Protein 5LY5 (pdb70)

InterPro domains:
  IPR040827 Arcadin 1 [PF18653] (3-112)

Nearest PDB structures (foldseek):
  5ly5-assembly1_A-2  TM=1.013E+00  e=2.912E-12  Pyrobaculum calidifontis
  3tqy-assembly1_D  TM=4.971E-01  e=1.409E-02  Coxiella burnetii
  5odn-assembly1_D  TM=4.878E-01  e=2.973E-02  Salinibacter ruber DSM 13855
  8gw5-assembly1_A-2  TM=5.366E-01  e=6.273E-02  Staphylococcus aureus subsp. aureus ED98
  6cqk-assembly2_B  TM=5.294E-01  e=7.362E-02  Saccharomyces cerevisiae

Sequence (77 aa):
SHMSLIRGVVVSKQLVYDPTGTKYVKIDVVEEKEKITVPRITLWLTEEEEEVFGDIDVGDVIEINIENGAITIKPES

B-factor: mean 55.34, std 20.21, range [29.19, 140.21]

Foldseek 3Di:
DDKDKAKWFFADWDWDADPVRQIWIWTWIWGADPNDTHTDDIDTHHPVVCVVQPDDDGGFIWMWMDDVPDTDIHGDD

Structure (mmCIF, N/CA/C/O backbone):
data_5LY5
#
_entry.id   5LY5
#
_cell.length_a   84.051
_cell.length_b   84.051
_cell.length_c   61.330
_cell.angle_alpha   90.00
_cell.angle_beta   90.00
_cell.angle_gamma   120.00
#
_symmetry.space_group_name_H-M   'P 65 2 2'
#
loop_
_entity.id
_entity.type
_entity.pdbx_description
1 polymer arcadin-1
2 water water
#
loop_
_atom_site.group_PDB
_atom_site.id
_atom_site.type_symbol
_atom_site.label_atom_id
_atom_site.label_alt_id
_atom_site.label_comp_id
_atom_site.label_asym_id
_atom_site.label_entity_id
_atom_site.label_seq_id
_atom_site.pdbx_PDB_ins_code
_atom_site.Cartn_x
_atom_site.Cartn_y
_atom_site.Cartn_z
_atom_site.occupancy
_atom_site.B_iso_or_equiv
_atom_site.auth_seq_id
_atom_site.auth_comp_id
_atom_site.auth_asym_id
_atom_site.auth_atom_id
_atom_site.pdbx_PDB_model_num
ATOM 1 N N . SER A 1 1 ? 77.373 38.485 61.732 1.00 62.12 -1 SER A N 1
ATOM 2 C CA . SER A 1 1 ? 76.470 37.650 60.869 1.00 87.83 -1 SER A CA 1
ATOM 3 C C . SER A 1 1 ? 75.637 38.399 59.783 1.00 84.11 -1 SER A C 1
ATOM 4 O O . SER A 1 1 ? 76.141 38.593 58.682 1.00 78.07 -1 SER A O 1
ATOM 7 N N . HIS A 1 2 ? 74.376 38.753 60.095 1.00 84.99 0 HIS A N 1
ATOM 8 C CA . HIS A 1 2 ? 73.494 39.646 59.296 1.00 79.98 0 HIS A CA 1
ATOM 9 C C . HIS A 1 2 ? 73.762 41.172 59.522 1.00 72.00 0 HIS A C 1
ATOM 10 O O . HIS A 1 2 ? 74.244 41.609 60.587 1.00 60.89 0 HIS A O 1
ATOM 17 N N . MET A 1 3 ? 73.452 41.982 58.510 1.00 69.50 1 MET A N 1
ATOM 18 C CA . MET A 1 3 ? 73.690 43.429 58.559 1.00 66.50 1 MET A CA 1
ATOM 19 C C . MET A 1 3 ? 72.761 44.149 57.582 1.00 71.26 1 MET A C 1
ATOM 20 O O . MET A 1 3 ? 72.507 43.646 56.479 1.00 58.29 1 MET A O 1
ATOM 25 N N . SER A 1 4 ? 72.207 45.292 58.026 1.00 71.19 2 SER A N 1
ATOM 26 C CA . SER A 1 4 ? 71.389 46.213 57.179 1.00 61.32 2 SER A CA 1
ATOM 27 C C . SER A 1 4 ? 71.993 47.602 57.176 1.00 54.30 2 SER A C 1
ATOM 28 O O . SER A 1 4 ? 72.473 48.091 58.205 1.00 61.88 2 SER A O 1
ATOM 31 N N . LEU A 1 5 ? 72.019 48.208 55.999 1.00 52.63 3 LEU A N 1
ATOM 32 C CA . LEU A 1 5 ? 72.633 49.523 55.765 1.00 58.32 3 LEU A CA 1
ATOM 33 C C . LEU A 1 5 ? 71.498 50.467 55.257 1.00 60.73 3 LEU A C 1
ATOM 34 O O . LEU A 1 5 ? 70.704 50.098 54.376 1.00 61.62 3 LEU A O 1
ATOM 39 N N . ILE A 1 6 ? 71.376 51.647 55.877 1.00 54.90 4 ILE A N 1
ATOM 40 C CA . ILE A 1 6 ? 70.396 52.672 55.447 1.00 46.06 4 ILE A CA 1
ATOM 41 C C . ILE A 1 6 ? 71.154 53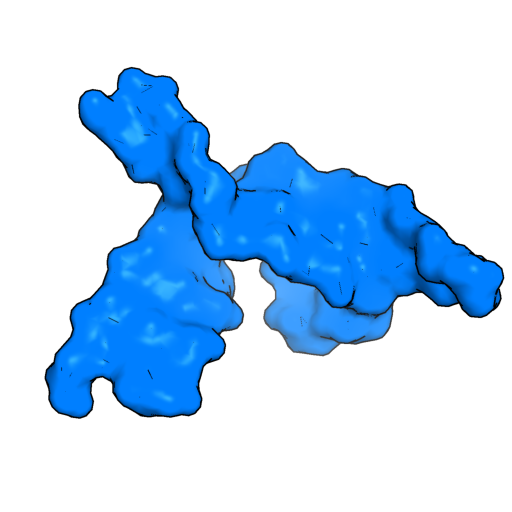.942 55.103 1.00 45.44 4 ILE A C 1
ATOM 42 O O . ILE A 1 6 ? 72.074 54.344 55.820 1.00 48.14 4 ILE A O 1
ATOM 47 N N . ARG A 1 7 ? 70.823 54.535 53.949 1.00 47.16 5 ARG A N 1
ATOM 48 C CA . ARG A 1 7 ? 71.459 55.807 53.577 1.00 51.11 5 ARG A CA 1
ATOM 49 C C . ARG A 1 7 ? 70.442 56.881 54.065 1.00 44.97 5 ARG A C 1
ATOM 50 O O . ARG A 1 7 ? 69.226 56.857 53.673 1.00 41.81 5 ARG A O 1
ATOM 58 N N . GLY A 1 8 ? 70.925 57.744 54.963 1.00 45.54 6 GLY A N 1
ATOM 59 C CA . GLY A 1 8 ? 70.079 58.800 55.513 1.00 41.66 6 GLY A CA 1
ATOM 60 C C . GLY A 1 8 ? 70.551 60.173 55.094 1.00 43.73 6 GLY A C 1
ATOM 61 O O . GLY A 1 8 ? 71.730 60.364 54.752 1.00 43.75 6 GLY A O 1
ATOM 62 N N . VAL A 1 9 ? 69.629 61.143 55.112 1.00 36.50 7 VAL A N 1
ATOM 63 C CA . VAL A 1 9 ? 69.977 62.544 54.853 1.00 36.42 7 VAL A CA 1
ATOM 64 C C . VAL A 1 9 ? 69.433 63.379 56.066 1.00 34.23 7 VAL A C 1
ATOM 65 O O . VAL A 1 9 ? 68.281 63.153 56.495 1.00 33.84 7 VAL A O 1
ATOM 69 N N . VAL A 1 10 ? 70.272 64.258 56.592 1.00 34.08 8 VAL A N 1
ATOM 70 C CA . VAL A 1 10 ? 69.878 65.240 57.646 1.00 37.62 8 VAL A CA 1
ATOM 71 C C . VAL A 1 10 ? 69.049 66.309 56.960 1.00 35.82 8 VAL A C 1
ATOM 72 O O . VAL A 1 10 ? 69.570 67.032 56.101 1.00 36.18 8 VAL A O 1
ATOM 76 N N . VAL A 1 11 ? 67.740 66.335 57.265 1.00 31.14 9 VAL A N 1
ATOM 77 C CA . VAL A 1 11 ? 66.889 67.340 56.602 1.00 33.24 9 VAL A CA 1
ATOM 78 C C . VAL A 1 11 ? 66.564 68.530 57.519 1.00 35.68 9 VAL A C 1
ATOM 79 O O . VAL A 1 11 ? 66.073 69.552 57.034 1.00 31.80 9 VAL A O 1
ATOM 83 N N . SER A 1 12 ? 66.812 68.393 58.820 1.00 31.8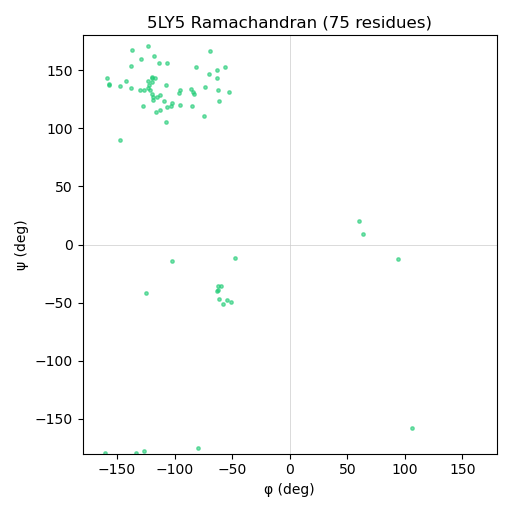3 10 SER A N 1
ATOM 84 C CA . SER A 1 12 ? 66.369 69.434 59.729 1.00 32.47 10 SER A CA 1
ATOM 85 C C . SER A 1 12 ? 67.163 69.400 61.050 1.00 31.65 10 SER A C 1
ATOM 86 O O . SER A 1 12 ? 67.489 68.310 61.541 1.00 34.83 10 SER A O 1
ATOM 89 N N . LYS A 1 13 ? 67.452 70.589 61.628 1.00 32.39 11 LYS A N 1
ATOM 90 C CA . LYS A 1 13 ? 68.022 70.666 63.018 1.00 38.61 11 LYS A CA 1
ATOM 91 C C . LYS A 1 13 ? 67.287 71.815 63.696 1.00 33.31 11 LYS A C 1
ATOM 92 O O . LYS A 1 13 ? 67.113 72.875 63.093 1.00 33.49 11 LYS A O 1
ATOM 98 N N . GLN A 1 14 ? 66.844 71.609 64.935 1.00 33.68 12 GLN A N 1
ATOM 99 C CA . GLN A 1 14 ? 66.017 72.644 65.573 1.00 39.30 12 GLN A CA 1
ATOM 100 C C . GLN A 1 14 ? 66.401 72.717 67.021 1.00 38.71 12 GLN A C 1
ATOM 101 O O . GLN A 1 14 ? 66.678 71.690 67.629 1.00 37.02 12 GLN A O 1
ATOM 107 N N . LEU A 1 15 ? 66.449 73.952 67.541 1.00 35.95 13 LEU A N 1
ATOM 108 C CA . LEU A 1 15 ? 66.876 74.153 68.930 1.00 34.71 13 LEU A CA 1
ATOM 109 C C . LEU A 1 15 ? 65.653 73.914 69.789 1.00 33.56 13 LEU A C 1
ATOM 110 O O . LEU A 1 15 ? 64.594 74.467 69.532 1.00 35.79 13 LEU A O 1
ATOM 115 N N . VAL A 1 16 ? 65.769 73.094 70.795 1.00 36.20 14 VAL A N 1
ATOM 116 C CA . VAL A 1 16 ? 64.609 72.944 71.686 1.00 39.32 14 VAL A CA 1
ATOM 117 C C . VAL A 1 16 ? 65.118 72.940 73.142 1.00 43.67 14 VAL A C 1
ATOM 118 O O . VAL A 1 16 ? 66.316 72.717 73.370 1.00 42.56 14 VAL A O 1
ATOM 122 N N . TYR A 1 17 ? 64.193 73.073 74.104 1.00 51.93 15 TYR A N 1
ATOM 123 C CA . TYR A 1 17 ? 64.507 73.147 75.577 1.00 53.64 15 TYR A CA 1
ATOM 124 C C . TYR A 1 17 ? 63.657 72.169 76.365 1.00 41.82 15 TYR A C 1
ATOM 125 O O . TYR A 1 17 ? 62.480 72.102 76.109 1.00 46.59 15 TYR A O 1
ATOM 134 N N . ASP A 1 18 ? 64.246 71.401 77.259 1.00 50.91 16 ASP A N 1
ATOM 135 C CA . ASP A 1 18 ? 63.428 70.549 78.149 1.00 61.14 16 ASP A CA 1
ATOM 136 C C . ASP A 1 18 ? 62.845 71.428 79.339 1.00 72.63 16 ASP A C 1
ATOM 137 O O . ASP A 1 18 ? 63.013 72.655 79.329 1.00 66.42 16 ASP A O 1
ATOM 142 N N . PRO A 1 19 ? 62.138 70.810 80.325 1.00 82.49 17 PRO A N 1
ATOM 143 C CA . PRO A 1 19 ? 61.738 71.633 81.489 1.00 69.49 17 PRO A CA 1
ATOM 144 C C . PRO A 1 19 ? 62.896 72.212 82.351 1.00 66.00 17 PRO A C 1
ATOM 145 O O . PRO A 1 19 ? 62.773 73.367 82.732 1.00 77.33 17 PRO A O 1
ATOM 149 N N . THR A 1 20 ? 63.991 71.471 82.628 1.00 66.00 18 THR A N 1
ATOM 150 C CA . THR A 1 20 ? 65.268 72.022 83.195 1.00 64.62 18 THR A CA 1
ATOM 151 C C . THR A 1 20 ? 65.775 73.295 82.459 1.00 78.55 18 THR A C 1
ATOM 152 O O . THR A 1 20 ? 66.735 7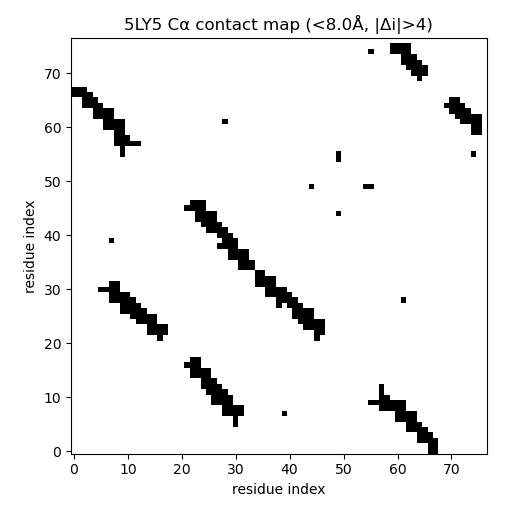3.921 82.922 1.00 86.93 18 THR A O 1
ATOM 156 N N . GLY A 1 21 ? 65.192 73.631 81.295 1.00 81.18 19 GLY A N 1
ATOM 157 C CA . GLY A 1 21 ? 65.729 74.648 80.361 1.00 64.17 19 GLY A CA 1
ATOM 158 C C . GLY A 1 21 ? 67.100 74.361 79.706 1.00 60.14 19 GLY A C 1
ATOM 159 O O . GLY A 1 21 ? 67.665 75.285 79.122 1.00 71.57 19 GLY A O 1
ATOM 160 N N . THR A 1 22 ? 67.646 73.135 79.869 1.00 55.01 20 THR A N 1
ATOM 161 C CA . THR A 1 22 ? 68.697 72.475 79.046 1.00 59.54 20 THR A CA 1
ATOM 162 C C . THR A 1 22 ? 68.327 72.476 77.511 1.00 55.66 20 THR A C 1
ATOM 163 O O . THR A 1 22 ? 67.175 72.154 77.095 1.00 51.39 20 THR A O 1
ATOM 167 N N . LYS A 1 23 ? 69.318 72.892 76.725 1.00 56.06 21 LYS A N 1
ATOM 168 C CA . LYS A 1 23 ? 69.220 73.070 75.285 1.00 56.59 21 LYS A CA 1
ATOM 169 C C . LYS A 1 23 ? 69.497 71.726 74.614 1.00 47.95 21 LYS A C 1
ATOM 170 O O . LYS A 1 23 ? 70.494 71.036 74.936 1.00 43.53 21 LYS A O 1
ATOM 176 N N . TYR A 1 24 ? 68.657 71.354 73.652 1.00 40.77 22 TYR A N 1
ATOM 177 C CA . TYR A 1 24 ? 69.090 70.229 72.765 1.00 37.05 22 TYR A CA 1
ATOM 178 C C . TYR A 1 24 ? 68.912 70.686 71.317 1.00 35.93 22 TYR A C 1
ATOM 179 O O . TYR A 1 24 ? 68.084 71.577 71.038 1.00 38.31 22 TYR A O 1
ATOM 188 N N . VAL A 1 25 ? 69.623 70.012 70.422 1.00 38.23 23 VAL A N 1
ATOM 189 C CA . VAL A 1 25 ? 69.356 70.134 69.010 1.00 38.84 23 VAL A CA 1
ATOM 190 C C . VAL A 1 25 ? 68.648 68.843 68.498 1.00 36.41 23 VAL A C 1
ATOM 191 O O . VAL A 1 25 ? 69.184 67.740 68.634 1.00 36.52 23 VAL A O 1
ATOM 195 N N . LYS A 1 26 ? 67.427 69.019 67.995 1.00 34.09 24 LYS A N 1
ATOM 196 C CA . LYS A 1 26 ? 66.622 67.961 67.457 1.00 32.95 24 LYS A CA 1
ATOM 197 C C . LYS A 1 26 ? 67.057 67.792 65.988 1.00 32.23 24 LYS A C 1
ATOM 198 O O . LYS A 1 26 ? 66.890 68.721 65.182 1.00 31.10 24 LYS A O 1
ATOM 204 N N . ILE A 1 27 ? 67.546 66.601 65.657 1.00 31.87 25 ILE A N 1
ATOM 205 C CA . ILE A 1 27 ? 68.150 66.398 64.311 1.00 32.99 25 ILE A CA 1
ATOM 206 C C . ILE A 1 27 ? 67.311 65.320 63.625 1.00 31.26 25 ILE A C 1
ATOM 207 O O . ILE A 1 27 ? 67.205 64.243 64.144 1.00 34.14 25 ILE A O 1
ATOM 212 N N . ASP A 1 28 ? 66.773 65.626 62.440 1.00 32.92 26 ASP A N 1
ATOM 213 C CA . ASP A 1 28 ? 65.877 64.683 61.785 1.00 33.88 26 ASP A CA 1
ATOM 214 C C . ASP A 1 28 ? 66.613 64.112 60.577 1.00 30.95 26 ASP A C 1
ATOM 215 O O . ASP A 1 28 ? 67.078 64.889 59.717 1.00 31.26 26 ASP A O 1
ATOM 220 N N . VAL A 1 29 ? 66.705 62.786 60.563 1.00 32.50 27 VAL A N 1
ATOM 221 C CA . VAL A 1 29 ? 67.307 62.058 59.412 1.00 32.92 27 VAL A CA 1
ATOM 222 C C . VAL A 1 29 ? 66.249 61.254 58.706 1.00 32.16 27 VAL A C 1
ATOM 223 O O . VAL A 1 29 ? 65.489 60.555 59.348 1.00 30.86 27 VAL A O 1
ATOM 227 N N . VAL A 1 30 ? 66.159 61.415 57.373 1.00 33.90 28 VAL A N 1
ATOM 228 C CA . VAL A 1 30 ? 65.152 60.722 56.579 1.00 33.89 28 VAL A CA 1
ATOM 229 C C . VAL A 1 30 ? 65.870 59.805 55.563 1.00 38.31 28 VAL A C 1
ATOM 230 O O . VAL A 1 30 ? 67.038 60.000 55.288 1.00 34.85 28 VAL A O 1
ATOM 234 N N . GLU A 1 31 ? 65.148 58.848 55.007 1.00 38.48 29 GLU A N 1
ATOM 235 C CA . GLU A 1 31 ? 65.627 58.074 53.834 1.00 40.31 29 GLU A CA 1
ATOM 236 C C . GLU A 1 31 ? 64.842 58.503 52.604 1.00 38.89 29 GLU A C 1
ATOM 237 O O . GLU A 1 31 ? 63.593 58.620 52.701 1.00 44.41 29 GLU A O 1
ATOM 243 N N . GLU A 1 32 ? 65.548 58.667 51.476 1.00 42.51 30 GLU A N 1
ATOM 244 C CA . GLU A 1 32 ? 64.901 58.861 50.114 1.00 48.36 30 GLU A CA 1
ATOM 245 C C . GLU A 1 32 ? 64.531 57.521 49.472 1.00 48.71 30 GLU A C 1
ATOM 246 O O . GLU A 1 32 ? 65.335 56.566 49.504 1.00 51.61 30 GLU A O 1
ATOM 252 N N . LYS A 1 33 ? 63.295 57.405 48.983 1.00 56.05 31 LYS A N 1
ATOM 253 C CA . LYS A 1 33 ? 62.835 56.173 48.284 1.00 72.33 31 LYS A CA 1
ATOM 254 C C . LYS A 1 33 ? 62.270 56.611 46.911 1.00 73.88 31 LYS A C 1
ATOM 255 O O . LYS A 1 33 ? 62.338 57.793 46.594 1.00 76.69 31 LYS A O 1
ATOM 261 N N . GLU A 1 34 ? 61.747 55.680 46.097 1.00 97.66 32 GLU A N 1
ATOM 262 C CA . GLU A 1 34 ? 60.605 55.987 45.154 1.00 98.12 32 GLU A CA 1
ATOM 263 C C . GLU A 1 34 ? 59.870 54.740 44.695 1.00 94.08 32 GLU A C 1
ATOM 264 O O . GLU A 1 34 ? 58.749 54.849 44.206 1.00 100.84 32 GLU A O 1
ATOM 270 N N . LYS A 1 73 ? 59.504 60.137 43.775 1.00 85.75 71 LYS A N 1
ATOM 271 C CA . LYS A 1 73 ? 60.546 60.359 44.807 1.00 101.89 71 LYS A CA 1
ATOM 272 C C . LYS A 1 73 ? 60.143 60.979 46.208 1.00 93.30 71 LYS A C 1
ATOM 273 O O . LYS A 1 73 ? 59.909 62.188 46.334 1.00 79.65 71 LYS A O 1
ATOM 279 N N . ILE A 1 74 ? 60.103 60.142 47.258 1.00 83.00 72 ILE A N 1
ATOM 280 C CA . ILE A 1 74 ? 59.756 60.607 48.631 1.00 74.11 72 ILE A CA 1
ATOM 281 C C . ILE A 1 74 ? 60.807 60.313 49.714 1.00 60.18 72 ILE A C 1
ATOM 282 O O . ILE A 1 74 ? 61.804 59.586 49.480 1.00 51.41 72 ILE A O 1
ATOM 287 N N . THR A 1 75 ? 60.572 60.907 50.890 1.00 57.30 73 THR A N 1
ATOM 288 C CA . THR A 1 75 ? 61.406 60.636 52.069 1.00 50.50 73 THR A CA 1
ATOM 289 C C . THR A 1 75 ? 60.539 60.057 53.196 1.00 47.82 73 THR A C 1
ATOM 290 O O . THR A 1 75 ? 59.365 60.426 53.318 1.00 43.47 73 THR A O 1
ATOM 294 N N . VAL A 1 76 ? 61.116 59.112 53.963 1.00 46.72 74 VAL A N 1
ATOM 295 C CA . VAL A 1 76 ? 60.495 58.629 55.181 1.00 38.42 74 VAL A CA 1
ATOM 296 C C . VAL A 1 76 ? 61.415 58.895 56.376 1.00 34.69 74 VAL A C 1
ATOM 297 O O . VAL A 1 76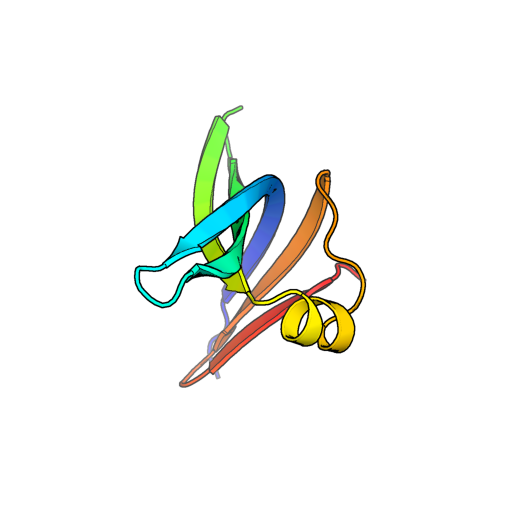 ? 62.628 58.795 56.231 1.00 36.70 74 VAL A O 1
ATOM 301 N N . PRO A 1 77 ? 60.840 59.220 57.551 1.00 34.56 75 PRO A N 1
ATOM 302 C CA . PRO A 1 77 ? 61.716 59.431 58.666 1.00 33.26 75 PRO A CA 1
ATOM 303 C C . PRO A 1 77 ? 62.486 58.139 59.038 1.00 34.29 75 PRO A C 1
ATOM 304 O O . PRO A 1 77 ? 61.911 57.064 59.013 1.00 34.64 75 PRO A O 1
ATOM 308 N N . ARG A 1 78 ? 63.751 58.233 59.445 1.00 33.28 76 ARG A N 1
ATOM 309 C CA . ARG A 1 78 ? 64.463 57.030 59.915 1.00 34.33 76 ARG A CA 1
ATOM 310 C C . ARG A 1 78 ? 65.051 57.201 61.318 1.00 32.98 76 ARG A C 1
ATOM 311 O O . ARG A 1 78 ? 65.041 56.277 62.094 1.00 37.07 76 ARG A O 1
ATOM 319 N N . ILE A 1 79 ? 65.624 58.368 61.575 1.00 33.03 77 ILE A N 1
ATOM 320 C CA . ILE A 1 79 ? 66.111 58.656 62.937 1.00 34.65 77 ILE A CA 1
ATOM 321 C C . ILE A 1 79 ? 65.998 60.108 63.279 1.00 33.22 77 ILE A C 1
ATOM 322 O O . ILE A 1 79 ? 66.254 60.977 62.427 1.00 35.49 77 ILE A O 1
ATOM 327 N N . THR A 1 80 ? 65.516 60.348 64.508 1.00 32.53 78 THR A N 1
ATOM 328 C CA . THR A 1 80 ? 65.514 61.676 65.071 1.00 37.03 78 THR A CA 1
ATOM 329 C C . THR A 1 80 ? 66.407 61.619 66.348 1.00 37.32 78 THR A C 1
ATOM 330 O O . THR A 1 80 ? 66.216 60.756 67.230 1.00 33.31 78 THR A O 1
ATOM 334 N N . LEU A 1 81 ? 67.387 62.522 66.434 1.00 32.28 79 LEU A N 1
ATOM 335 C CA . LEU A 1 81 ? 68.275 62.502 67.628 1.00 34.52 79 LEU A CA 1
ATOM 336 C C . LEU A 1 81 ? 68.081 63.811 68.361 1.00 32.06 79 LEU A C 1
ATOM 337 O O . LEU A 1 81 ? 67.928 64.803 67.728 1.00 33.43 79 LEU A O 1
ATOM 342 N N . TRP A 1 82 ? 68.118 63.784 69.687 1.00 30.51 80 TRP A N 1
ATOM 343 C CA . TRP A 1 82 ? 68.176 65.054 70.437 1.00 35.63 80 TRP A CA 1
ATOM 344 C C . TRP A 1 82 ? 69.475 65.056 71.158 1.00 33.71 80 TRP A C 1
ATOM 345 O O . TRP A 1 82 ? 69.635 64.251 72.059 1.00 34.24 80 TRP A O 1
ATOM 356 N N . LEU A 1 83 ? 70.372 65.979 70.771 1.00 34.84 81 LEU A N 1
ATOM 357 C CA . LEU A 1 83 ? 71.768 66.071 71.322 1.00 40.64 81 LEU A CA 1
ATOM 358 C C . LEU A 1 83 ? 71.999 67.444 71.903 1.00 33.68 81 LEU A C 1
ATOM 359 O O . LEU A 1 83 ? 71.499 68.467 71.383 1.00 39.41 81 LEU A O 1
ATOM 364 N N . THR A 1 84 ? 72.705 67.484 73.037 1.00 44.76 82 THR A N 1
ATOM 365 C CA . THR A 1 84 ? 73.192 68.793 73.583 1.00 51.40 82 THR A CA 1
ATOM 366 C C . THR A 1 84 ? 74.303 69.354 72.654 1.00 49.94 82 THR A C 1
ATOM 367 O O . THR A 1 84 ? 74.841 68.635 71.792 1.00 43.98 82 THR A O 1
ATOM 371 N N . GLU A 1 85 ? 74.663 70.623 72.811 1.00 64.78 83 GLU A N 1
ATOM 372 C CA . GLU A 1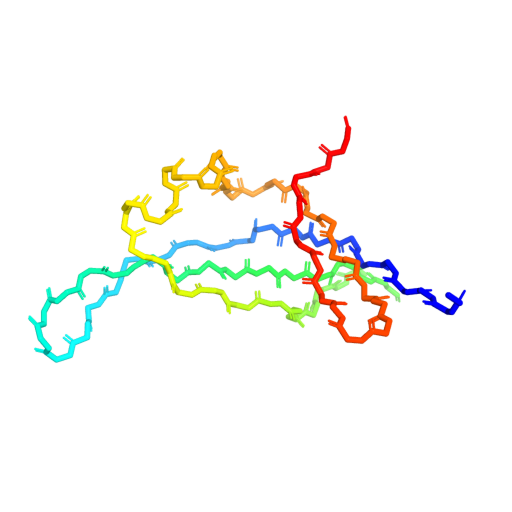 85 ? 75.702 71.212 71.926 1.00 68.94 83 GLU A CA 1
ATOM 373 C C . GLU A 1 85 ? 77.082 70.527 72.063 1.00 54.11 83 GLU A C 1
ATOM 374 O O . GLU A 1 85 ? 77.733 70.318 71.061 1.00 59.07 83 GLU A O 1
ATOM 380 N N . GLU A 1 86 ? 77.440 70.105 73.280 1.00 57.66 84 GLU A N 1
ATOM 381 C CA . GLU A 1 86 ? 78.615 69.264 73.607 1.00 61.11 84 GLU A CA 1
ATOM 382 C C . GLU A 1 86 ? 78.632 67.959 72.904 1.00 67.10 84 GLU A C 1
ATOM 383 O O . GLU A 1 86 ? 79.671 67.559 72.373 1.00 70.21 84 GLU A O 1
ATOM 389 N N . GLU A 1 87 ? 77.512 67.231 72.991 1.00 55.80 85 GLU A N 1
ATOM 390 C CA . GLU A 1 87 ? 77.452 65.901 72.422 1.00 48.45 85 GLU A CA 1
ATOM 391 C C . GLU A 1 87 ? 77.671 65.966 70.887 1.00 43.14 85 GLU A C 1
ATOM 392 O O . GLU A 1 87 ? 78.295 65.082 70.318 1.00 46.62 85 GLU A O 1
ATOM 398 N N . GLU A 1 88 ? 77.099 66.994 70.242 1.00 47.75 86 GLU A N 1
ATOM 399 C CA . GLU A 1 88 ? 77.279 67.247 68.830 1.00 50.90 86 GLU A CA 1
ATOM 400 C C . GLU A 1 88 ? 78.763 67.508 68.494 1.00 55.97 86 GLU A C 1
ATOM 401 O O . GLU A 1 88 ? 79.251 66.988 67.507 1.00 50.48 86 GLU A O 1
ATOM 407 N N . GLU A 1 89 ? 79.437 68.357 69.269 1.00 59.01 87 GLU A N 1
ATOM 408 C CA . GLU A 1 89 ? 80.898 68.575 69.133 1.00 58.81 87 GLU A CA 1
ATOM 409 C C . GLU A 1 89 ? 81.650 67.257 69.131 1.00 57.48 87 GLU A C 1
ATOM 410 O O . GLU A 1 89 ? 82.438 67.002 68.234 1.00 62.07 87 GLU A O 1
ATOM 416 N N . VAL A 1 90 ? 81.378 66.391 70.095 1.00 53.67 88 VAL A N 1
ATOM 417 C C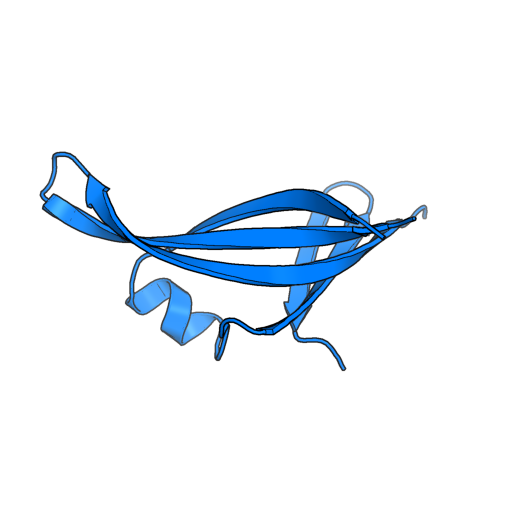A . VAL A 1 90 ? 82.017 65.073 70.129 1.00 48.16 88 VAL A CA 1
ATOM 418 C C . VAL A 1 90 ? 81.819 64.291 68.815 1.00 66.11 88 VAL A C 1
ATOM 419 O O . VAL A 1 90 ? 82.781 63.749 68.249 1.00 58.36 88 VAL A O 1
ATOM 423 N N . PHE A 1 91 ? 80.580 64.229 68.306 1.00 60.65 89 PHE A N 1
ATOM 424 C CA . PHE A 1 91 ? 80.338 63.488 67.060 1.00 54.71 89 PHE A CA 1
ATOM 425 C C . PHE A 1 91 ? 81.136 64.028 65.854 1.00 42.90 89 PHE A C 1
ATOM 426 O O . PHE A 1 91 ? 81.556 63.247 64.980 1.00 47.94 89 PHE A O 1
ATOM 434 N N . GLY A 1 92 ? 81.304 65.351 65.804 1.00 49.11 90 GLY A N 1
ATOM 435 C CA . GLY A 1 92 ? 81.797 66.036 64.610 1.00 58.31 90 GLY A CA 1
ATOM 436 C C . GLY A 1 92 ? 80.695 66.789 63.903 1.00 64.92 90 GLY A C 1
ATOM 437 O O . GLY A 1 92 ? 79.682 67.129 64.504 1.00 68.22 90 GLY A O 1
ATOM 438 N N . ASP A 1 93 ? 80.891 67.061 62.622 1.00 71.51 91 ASP A N 1
ATOM 439 C CA . ASP A 1 93 ? 79.902 67.811 61.845 1.00 79.79 91 ASP A CA 1
ATOM 440 C C . ASP A 1 93 ? 78.730 66.921 61.578 1.00 71.81 91 ASP A C 1
ATOM 441 O O . ASP A 1 93 ? 78.900 65.725 61.228 1.00 59.98 91 ASP A O 1
ATOM 446 N N . ILE A 1 94 ? 77.542 67.505 61.760 1.00 66.77 92 ILE A N 1
ATOM 447 C CA . ILE A 1 94 ? 76.301 66.841 61.336 1.00 59.43 92 ILE A CA 1
ATOM 448 C C . ILE A 1 94 ? 75.398 67.987 60.933 1.00 62.20 92 ILE A C 1
ATOM 449 O O . ILE A 1 94 ? 74.723 68.554 61.749 1.00 73.20 92 ILE A O 1
ATOM 454 N N . ASP A 1 95 ? 75.489 68.338 59.649 1.00 48.76 93 ASP A N 1
ATOM 455 C CA . ASP A 1 95 ? 74.903 69.485 59.064 1.00 45.89 93 ASP A CA 1
ATOM 456 C C . ASP A 1 95 ? 73.681 69.021 58.204 1.00 44.33 93 ASP A C 1
ATOM 457 O O . ASP A 1 95 ? 73.641 67.890 57.686 1.00 37.41 93 ASP A O 1
ATOM 462 N N . VAL A 1 96 ? 72.730 69.954 57.991 1.00 40.98 94 VAL A N 1
ATOM 463 C CA . VAL A 1 96 ? 71.626 69.761 57.087 1.00 45.57 94 VAL A CA 1
ATOM 464 C C . VAL A 1 96 ? 72.185 69.586 55.708 1.00 39.71 94 VAL A C 1
ATOM 465 O O . VAL A 1 96 ? 73.022 70.367 55.309 1.00 39.76 94 VAL A O 1
ATOM 469 N N . GLY A 1 97 ? 71.675 68.567 55.013 1.00 39.55 95 GLY A N 1
ATOM 470 C CA . GLY A 1 97 ? 72.134 68.120 53.692 1.00 40.73 95 GLY A CA 1
ATOM 471 C C . GLY A 1 97 ? 73.167 66.993 53.756 1.00 43.03 95 GLY A C 1
ATOM 472 O O . GLY A 1 97 ? 73.416 66.350 52.739 1.00 45.28 95 GLY A O 1
ATOM 473 N N . ASP A 1 98 ? 73.745 66.702 54.935 1.00 44.64 96 ASP A N 1
ATOM 474 C CA . ASP A 1 98 ? 74.770 65.629 55.054 1.00 44.42 96 ASP A CA 1
ATOM 475 C C . ASP A 1 98 ? 74.157 64.242 54.871 1.00 55.86 96 ASP A C 1
ATOM 476 O O . ASP A 1 98 ? 72.988 64.002 55.281 1.00 42.38 96 ASP A O 1
ATOM 481 N N . VAL A 1 99 ? 74.948 63.326 54.282 1.00 46.45 97 VAL A N 1
ATOM 482 C CA . VAL A 1 99 ? 74.513 61.953 54.061 1.00 45.29 97 VAL A CA 1
ATOM 483 C C . VAL A 1 99 ? 75.021 61.143 55.234 1.00 42.75 97 VAL A C 1
ATOM 484 O O . VAL A 1 99 ? 76.161 61.308 55.637 1.00 49.21 97 VAL A O 1
ATOM 488 N N . ILE A 1 100 ? 74.152 60.319 55.814 1.00 47.87 98 ILE A N 1
ATOM 489 C CA . ILE A 1 100 ? 7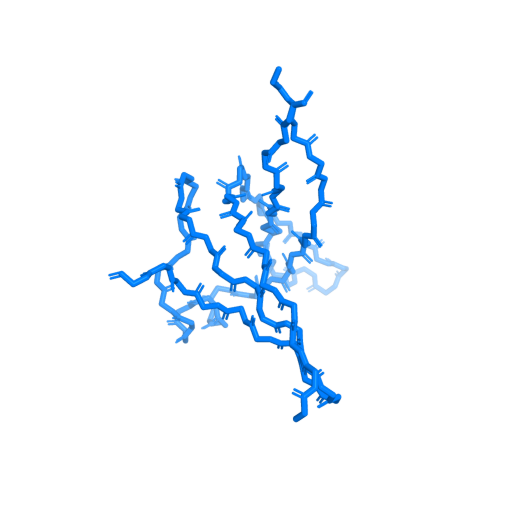4.466 59.571 57.064 1.00 57.82 98 ILE A CA 1
ATOM 490 C C . ILE A 1 100 ? 74.284 58.087 56.788 1.00 52.55 98 ILE A C 1
ATOM 491 O O . ILE A 1 100 ? 73.282 57.713 56.180 1.00 50.64 98 ILE A O 1
ATOM 496 N N . GLU A 1 101 ? 75.236 57.243 57.229 1.00 57.67 99 GLU A N 1
ATOM 497 C CA . GLU A 1 101 ? 75.038 55.780 57.127 1.00 50.38 99 GLU A CA 1
ATOM 498 C C . GLU A 1 101 ? 74.502 55.277 58.451 1.00 44.97 99 GLU A C 1
ATOM 499 O O . GLU A 1 101 ? 75.042 55.551 59.537 1.00 47.60 99 GLU A O 1
ATOM 505 N N . ILE A 1 102 ? 73.440 54.508 58.367 1.00 43.19 100 ILE A N 1
ATOM 506 C CA . ILE A 1 102 ? 72.912 53.886 59.574 1.00 46.06 100 ILE A CA 1
ATOM 507 C C . ILE A 1 102 ? 73.193 52.350 59.339 1.00 43.16 100 ILE A C 1
ATOM 508 O O . ILE A 1 102 ? 72.623 51.756 58.420 1.00 52.64 100 ILE A O 1
ATOM 513 N N . ASN A 1 103 ? 74.042 51.739 60.166 1.00 49.11 101 ASN A N 1
ATOM 514 C CA . ASN A 1 103 ? 74.328 50.265 60.108 1.00 46.68 101 ASN A CA 1
ATOM 515 C C . ASN A 1 103 ? 73.609 49.544 61.207 1.00 41.16 101 ASN A C 1
ATOM 516 O O . ASN A 1 103 ? 73.786 49.855 62.362 1.00 57.00 101 ASN A O 1
ATOM 521 N N . ILE A 1 104 ? 72.735 48.634 60.849 1.00 41.52 102 ILE A N 1
ATOM 522 C CA . ILE A 1 104 ? 72.091 47.790 61.841 1.00 52.33 102 ILE A CA 1
ATOM 523 C C . ILE A 1 104 ? 72.771 46.387 61.810 1.00 67.10 102 ILE A C 1
ATOM 524 O O . ILE A 1 104 ? 72.801 45.744 60.754 1.00 61.78 102 ILE A O 1
ATOM 529 N N . GLU A 1 105 ? 73.323 45.942 62.942 1.00 59.40 103 GLU A N 1
ATOM 530 C CA . GLU A 1 105 ? 73.774 44.544 63.078 1.00 65.01 103 GLU A CA 1
ATOM 531 C C . GLU A 1 105 ? 73.281 43.981 64.391 1.00 67.69 103 GLU A C 1
ATOM 532 O O . GLU A 1 105 ? 72.605 44.713 65.127 1.00 57.63 103 GLU A O 1
ATOM 538 N N . ASN A 1 106 ? 73.605 42.718 64.710 1.00 62.84 104 ASN A N 1
ATOM 539 C CA . ASN A 1 106 ? 73.093 42.116 65.951 1.00 60.17 104 ASN A CA 1
ATOM 540 C C . ASN A 1 106 ? 73.606 42.899 67.144 1.00 56.16 104 ASN A C 1
ATOM 541 O O . ASN A 1 106 ? 74.811 43.128 67.235 1.00 54.70 104 ASN A O 1
ATOM 546 N N . GLY A 1 107 ? 72.666 43.393 67.994 1.00 55.66 105 GLY A N 1
ATOM 547 C CA . GLY A 1 107 ? 72.997 44.217 69.183 1.00 45.03 105 GLY A CA 1
ATOM 548 C C . GLY A 1 107 ? 73.732 45.543 68.927 1.00 47.16 105 GLY A C 1
ATOM 549 O O . GLY A 1 107 ? 74.359 46.089 69.813 1.00 46.60 105 GLY A O 1
ATOM 550 N N . ALA A 1 108 ? 73.688 46.092 67.711 1.00 44.31 106 ALA A N 1
ATOM 551 C CA . ALA A 1 108 ? 74.253 47.452 67.576 1.00 45.63 106 ALA A CA 1
ATOM 552 C C . ALA A 1 108 ? 73.676 48.192 66.386 1.00 50.59 106 ALA A C 1
ATOM 553 O O . ALA A 1 108 ? 73.434 47.579 65.337 1.00 49.13 106 ALA A O 1
ATOM 555 N N . ILE A 1 109 ? 73.347 49.489 66.599 1.00 48.05 107 ILE A N 1
ATOM 556 C CA . ILE A 1 109 ? 73.021 50.412 65.474 1.00 46.95 107 ILE A CA 1
ATOM 557 C C . ILE A 1 109 ? 74.110 51.465 65.476 1.00 41.96 107 ILE A C 1
ATOM 558 O O . ILE A 1 109 ? 74.400 52.053 66.501 1.00 48.25 107 ILE A O 1
ATOM 563 N N . THR A 1 110 ? 74.751 51.669 64.321 1.00 38.26 108 THR A N 1
A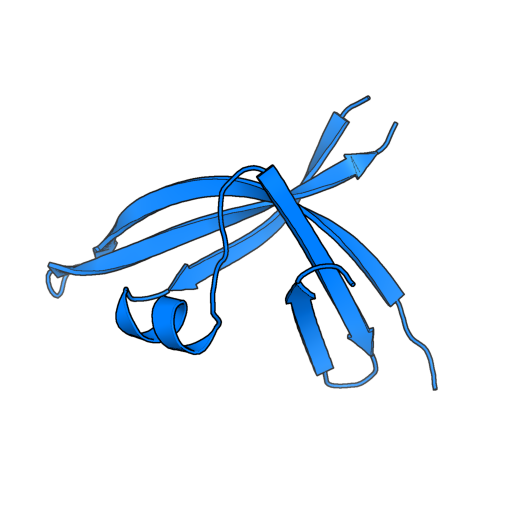TOM 564 C CA . THR A 1 110 ? 75.816 52.687 64.225 1.00 45.76 108 THR A CA 1
ATOM 565 C C . THR A 1 110 ? 75.430 53.729 63.196 1.00 45.04 108 THR A C 1
ATOM 566 O O . THR A 1 110 ? 74.893 53.359 62.132 1.00 53.41 108 THR A O 1
ATOM 570 N N . ILE A 1 111 ? 75.721 54.992 63.528 1.00 43.77 109 ILE A N 1
ATOM 571 C CA . ILE A 1 111 ? 75.339 56.137 62.742 1.00 47.99 109 ILE A CA 1
ATOM 572 C C . ILE A 1 111 ? 76.645 56.844 62.575 1.00 42.71 109 ILE A C 1
ATOM 573 O O . ILE A 1 111 ? 77.255 57.229 63.576 1.00 44.92 109 ILE A O 1
ATOM 578 N N . LYS A 1 112 ? 77.074 56.990 61.306 1.00 45.22 110 LYS A N 1
ATOM 579 C CA . LYS A 1 112 ? 78.381 57.589 60.932 1.00 53.70 110 LYS A CA 1
ATOM 580 C C . LYS A 1 112 ? 78.158 58.507 59.735 1.00 53.09 110 LYS A C 1
ATOM 581 O O . LYS A 1 112 ? 77.223 58.248 58.933 1.00 48.15 110 LYS A O 1
ATOM 587 N N . PRO A 1 113 ? 79.028 59.525 59.569 1.00 53.16 111 PRO A N 1
ATOM 588 C CA . PRO A 1 113 ? 79.120 60.294 58.295 1.00 55.47 111 PRO A CA 1
ATOM 589 C C . PRO A 1 113 ? 79.394 59.374 57.116 1.00 58.31 111 PRO A C 1
ATOM 590 O O . PRO A 1 113 ? 79.944 58.291 57.308 1.00 57.00 111 PRO A O 1
ATOM 594 N N . GLU A 1 114 ? 78.972 59.777 55.913 1.00 63.56 112 GLU A N 1
ATOM 595 C CA . GLU A 1 114 ? 79.302 59.051 54.678 1.00 72.80 112 GLU A CA 1
ATOM 596 C C . GLU A 1 114 ? 80.819 59.078 54.452 1.00 82.07 112 GLU A C 1
ATOM 597 O O . GLU A 1 114 ? 81.503 60.048 54.873 1.00 74.74 112 GLU A O 1
ATOM 603 N N . SER A 1 115 ? 81.321 58.023 53.792 1.00 92.05 113 SER A N 1
ATOM 604 C CA . SER A 1 115 ? 82.743 57.876 53.424 1.00 94.59 113 SER A CA 1
ATOM 605 C C . SER A 1 115 ? 83.104 58.725 52.208 1.00 100.28 113 SER A C 1
ATOM 606 O O . SER A 1 115 ? 84.191 59.299 52.144 1.00 96.86 113 SER A O 1
#

Secondary structure (DSSP, 8-state):
--EEEEEEEEEEEEEEE-TT--EEEEEEEEEEE--EEEEEEEEEE-HHHHHHH----TT-EEEEEEETTEEEEEE--

Organism: Pyrobaculum aerophilum (strain ATCC 51768 / DSM 7523 / JCM 9630 / CIP 104966 / NBRC 100827 / IM2) (NCBI:txid178306)

Solvent-accessible surface area: 5574 Å² total; per-residue (Å²): 170,166,117,61,116,15,117,0,18,0,71,31,67,102,95,49,134,44,144,120,44,52,92,60,18,55,0,24,2,15,37,66,114,171,174,110,73,40,114,116,39,48,41,136,34,25,78,118,88,24,144,133,70,38,116,5,74,87,51,46,30,2,35,9,15,67,82,148,81,49,113,56,42,106,74,108,148

Radius of gyration: 13.61 Å; Cα contacts (8 Å, |Δi|>4): 160; chains: 1; bounding box: 23×37×38 Å